Protein AF-A0A0B2K1F4-F1 (afdb_monomer)

Organism: NCBI:txid82374

Structure (mmCIF, N/CA/C/O backbone):
data_AF-A0A0B2K1F4-F1
#
_entry.id   AF-A0A0B2K1F4-F1
#
loop_
_atom_site.group_PDB
_atom_site.id
_atom_site.type_symbol
_atom_site.label_atom_id
_atom_site.label_alt_id
_atom_site.label_comp_id
_atom_site.label_asym_id
_atom_site.label_entity_id
_atom_site.label_seq_id
_atom_site.pdbx_PDB_ins_code
_atom_site.Cartn_x
_atom_site.Cartn_y
_atom_site.Cartn_z
_atom_site.occupancy
_atom_site.B_iso_or_equiv
_atom_site.auth_seq_id
_atom_site.auth_comp_id
_atom_site.auth_asym_id
_atom_site.auth_atom_id
_atom_site.pdbx_PDB_model_num
ATOM 1 N N . SER A 1 1 ? 41.021 4.152 -46.246 1.00 70.94 1 SER A N 1
ATOM 2 C CA . SER A 1 1 ? 40.038 3.470 -47.115 1.00 70.94 1 SER A CA 1
ATOM 3 C C . SER A 1 1 ? 38.648 3.925 -46.704 1.00 70.94 1 SER A C 1
ATOM 5 O O . SER A 1 1 ? 38.357 3.874 -45.516 1.00 70.94 1 SER A O 1
ATOM 7 N N . LEU A 1 2 ? 37.819 4.389 -47.648 1.00 79.88 2 LEU A N 1
ATOM 8 C CA . LEU A 1 2 ? 36.423 4.802 -47.411 1.00 79.88 2 LEU A CA 1
ATOM 9 C C . LEU A 1 2 ? 35.643 3.743 -46.607 1.00 79.88 2 LEU A C 1
ATOM 11 O O . LEU A 1 2 ? 34.895 4.077 -45.696 1.00 79.88 2 LEU A O 1
ATOM 15 N N . VAL A 1 3 ? 35.914 2.466 -46.891 1.00 84.75 3 VAL A N 1
ATOM 16 C CA . VAL A 1 3 ? 35.312 1.301 -46.229 1.00 84.75 3 VAL A CA 1
ATOM 17 C C . VAL A 1 3 ? 35.615 1.274 -44.728 1.00 84.75 3 VAL A C 1
ATOM 19 O O . VAL A 1 3 ? 34.726 0.998 -43.933 1.00 84.75 3 VAL A O 1
ATOM 22 N N . VAL A 1 4 ? 36.838 1.628 -44.319 1.00 86.50 4 VAL A N 1
ATOM 23 C CA . VAL A 1 4 ? 37.227 1.666 -42.897 1.00 86.50 4 VAL A CA 1
ATOM 24 C C . VAL A 1 4 ? 36.458 2.758 -42.151 1.00 86.50 4 VAL A C 1
ATOM 26 O O . VAL A 1 4 ? 35.958 2.512 -41.059 1.00 86.50 4 VAL A O 1
ATOM 29 N N . ASN A 1 5 ? 36.288 3.934 -42.759 1.00 87.69 5 ASN A N 1
ATOM 30 C CA . ASN A 1 5 ? 35.517 5.018 -42.145 1.00 87.69 5 ASN A CA 1
ATOM 31 C C . ASN A 1 5 ? 34.029 4.663 -42.031 1.00 87.69 5 ASN A C 1
ATOM 33 O O . ASN A 1 5 ? 33.431 4.911 -40.990 1.00 87.69 5 ASN A O 1
ATOM 37 N N . VAL A 1 6 ? 33.440 4.031 -43.054 1.00 89.06 6 VAL A N 1
ATOM 38 C CA . VAL A 1 6 ? 32.042 3.563 -43.002 1.00 89.06 6 VAL A CA 1
ATOM 39 C C . VAL A 1 6 ? 31.839 2.547 -41.874 1.00 89.06 6 VAL A C 1
ATOM 41 O O . VAL A 1 6 ? 30.871 2.656 -41.126 1.00 89.06 6 VAL A O 1
ATOM 44 N N . ILE A 1 7 ? 32.773 1.606 -41.698 1.00 90.88 7 ILE A N 1
ATOM 45 C CA . ILE A 1 7 ? 32.723 0.626 -40.602 1.00 90.88 7 ILE A CA 1
ATOM 46 C C . ILE A 1 7 ? 32.791 1.325 -39.237 1.00 90.88 7 ILE A C 1
ATOM 48 O O . ILE A 1 7 ? 32.005 1.002 -38.350 1.00 90.88 7 ILE A O 1
ATOM 52 N N . ILE A 1 8 ? 33.671 2.319 -39.071 1.00 89.12 8 ILE A N 1
ATOM 53 C CA . ILE A 1 8 ? 33.783 3.090 -37.822 1.00 89.12 8 ILE A CA 1
ATOM 54 C C . ILE A 1 8 ? 32.472 3.827 -37.505 1.00 89.12 8 ILE A C 1
ATOM 56 O O . ILE A 1 8 ? 31.997 3.760 -36.372 1.00 89.12 8 ILE A O 1
ATOM 60 N N . TYR A 1 9 ? 31.846 4.477 -38.492 1.00 91.00 9 TYR A N 1
ATOM 61 C CA . TYR A 1 9 ? 30.563 5.157 -38.282 1.00 91.00 9 TYR A CA 1
ATOM 62 C C . TYR A 1 9 ? 29.436 4.191 -37.913 1.00 91.00 9 TYR A C 1
ATOM 64 O O . TYR A 1 9 ? 28.648 4.504 -37.024 1.00 91.00 9 TYR A O 1
ATOM 72 N N . LEU A 1 10 ? 29.374 3.009 -38.535 1.00 88.38 10 LEU A N 1
ATOM 73 C CA . LEU A 1 10 ? 28.378 1.989 -38.191 1.00 88.38 10 LEU A CA 1
ATOM 74 C C . LEU A 1 10 ? 28.554 1.472 -36.760 1.00 88.38 10 LEU A C 1
ATOM 76 O O . LEU A 1 10 ? 27.563 1.300 -36.054 1.00 88.38 10 LEU A O 1
ATOM 80 N N . ILE A 1 11 ? 29.798 1.282 -36.311 1.00 88.31 11 ILE A N 1
ATOM 81 C CA . ILE A 1 11 ? 30.093 0.892 -34.927 1.00 88.31 11 ILE A CA 1
ATOM 82 C C . ILE A 1 11 ? 29.613 1.980 -33.960 1.00 88.31 11 ILE A C 1
ATOM 84 O O . ILE A 1 11 ? 28.906 1.672 -33.005 1.00 88.31 11 ILE A O 1
ATOM 88 N N . ILE A 1 12 ? 29.925 3.252 -34.224 1.00 88.06 12 ILE A N 1
ATOM 89 C CA . ILE A 1 12 ? 29.478 4.375 -33.384 1.00 88.06 12 ILE A CA 1
ATOM 90 C C . ILE A 1 12 ? 27.945 4.441 -33.322 1.00 88.06 12 ILE A C 1
ATOM 92 O O . ILE A 1 12 ? 27.380 4.587 -32.240 1.00 88.06 12 ILE A O 1
ATOM 96 N N . LEU A 1 13 ? 27.263 4.289 -34.458 1.00 89.19 13 LEU A N 1
ATOM 97 C CA . LEU A 1 13 ? 25.801 4.345 -34.533 1.00 89.19 13 LEU A CA 1
ATOM 98 C C . LEU A 1 13 ? 25.157 3.180 -33.766 1.00 89.19 13 LEU A C 1
ATOM 100 O O . LEU A 1 13 ? 24.200 3.391 -33.022 1.00 89.19 13 LEU A O 1
ATOM 104 N N . LEU A 1 14 ? 25.735 1.978 -33.861 1.00 88.44 14 LEU A N 1
ATOM 105 C CA . LEU A 1 14 ? 25.318 0.818 -33.073 1.00 88.44 14 LEU A CA 1
ATOM 106 C C . LEU A 1 14 ? 25.505 1.066 -31.568 1.00 88.44 14 LEU A C 1
ATOM 108 O O . LEU A 1 14 ? 24.596 0.795 -30.790 1.00 88.44 14 LEU A O 1
ATOM 112 N N . PHE A 1 15 ? 26.643 1.630 -31.153 1.00 84.81 15 PHE A N 1
ATOM 113 C CA . PHE A 1 15 ? 26.889 1.976 -29.750 1.00 84.81 15 PHE A CA 1
ATOM 114 C C . PHE A 1 15 ? 25.889 3.014 -29.223 1.00 84.81 15 PHE A C 1
ATOM 116 O O . PHE A 1 15 ? 25.391 2.868 -28.106 1.00 84.81 15 PHE A O 1
ATOM 123 N N . ILE A 1 16 ? 25.541 4.029 -30.020 1.00 84.19 16 ILE A N 1
ATOM 124 C CA . ILE A 1 16 ? 24.538 5.039 -29.644 1.00 84.19 16 ILE A CA 1
ATOM 125 C C . ILE A 1 16 ? 23.143 4.406 -29.543 1.00 84.19 16 ILE A C 1
ATOM 127 O O . ILE A 1 16 ? 22.430 4.653 -28.574 1.00 84.19 16 ILE A O 1
ATOM 131 N N . ALA A 1 17 ? 22.762 3.546 -30.490 1.00 80.81 17 ALA A N 1
ATOM 132 C CA . ALA A 1 17 ? 21.464 2.873 -30.472 1.00 80.81 17 ALA A CA 1
ATOM 133 C C . ALA A 1 17 ? 21.314 1.912 -29.276 1.00 80.81 17 ALA A C 1
ATOM 135 O O . ALA A 1 17 ? 20.286 1.920 -28.593 1.00 80.81 17 ALA A O 1
ATOM 136 N N . LEU A 1 18 ? 22.350 1.116 -28.989 1.00 80.69 18 LEU A N 1
ATOM 137 C CA . LEU A 1 18 ? 22.360 0.179 -27.862 1.00 80.69 18 LEU A CA 1
ATOM 138 C C . LEU A 1 18 ? 22.342 0.909 -26.515 1.00 80.69 18 LEU A C 1
ATOM 140 O O . LEU A 1 18 ? 21.561 0.553 -25.633 1.00 80.69 18 LEU A O 1
ATOM 144 N N . SER A 1 19 ? 23.162 1.953 -26.363 1.00 75.31 19 SER A N 1
ATOM 145 C CA . SER A 1 19 ? 23.185 2.750 -25.132 1.00 75.31 19 SER A CA 1
ATOM 146 C C . SER A 1 19 ? 21.870 3.503 -24.923 1.00 75.31 19 SER A C 1
ATOM 148 O O . SER A 1 19 ? 21.294 3.412 -23.842 1.00 75.31 19 SER A O 1
ATOM 150 N N . GLY A 1 20 ? 21.333 4.157 -25.957 1.00 75.81 20 GLY A N 1
ATOM 151 C CA . GLY A 1 20 ? 20.047 4.854 -25.886 1.00 75.81 20 GLY A CA 1
ATOM 152 C C . GLY A 1 20 ? 18.890 3.941 -25.473 1.00 75.81 20 GLY A C 1
ATOM 153 O O . GLY A 1 20 ? 18.082 4.324 -24.630 1.00 75.81 20 GLY A O 1
ATOM 154 N N . SER A 1 21 ? 18.853 2.711 -25.992 1.00 74.62 21 SER A N 1
ATOM 155 C CA . SER A 1 21 ? 17.819 1.728 -25.638 1.00 74.62 21 SER A CA 1
ATOM 156 C C . SER A 1 21 ? 17.916 1.287 -24.173 1.00 74.62 21 SER A C 1
ATOM 158 O O . SER A 1 21 ? 16.904 1.236 -23.478 1.00 74.62 21 SER A O 1
ATOM 160 N N . TYR A 1 22 ? 19.133 1.026 -23.683 1.00 77.56 22 TYR A N 1
ATOM 161 C CA . TYR A 1 22 ? 19.370 0.619 -22.294 1.00 77.56 22 TYR A CA 1
ATOM 162 C C . TYR A 1 22 ? 19.051 1.733 -21.284 1.00 77.56 22 TYR A C 1
ATOM 164 O O . TYR A 1 22 ? 18.418 1.493 -20.257 1.00 77.56 22 TYR A O 1
ATOM 172 N N . PHE A 1 23 ? 19.463 2.973 -21.570 1.00 76.12 23 PHE A N 1
ATOM 173 C CA . PHE A 1 23 ? 19.118 4.112 -20.716 1.00 76.12 23 PHE A CA 1
ATOM 174 C C . PHE A 1 23 ? 17.615 4.405 -20.747 1.00 76.12 23 PHE A C 1
ATOM 176 O O . PHE A 1 23 ? 17.032 4.697 -19.705 1.00 76.12 23 PHE A O 1
ATOM 183 N N . GLY A 1 24 ? 16.977 4.272 -21.914 1.00 76.88 24 GLY A N 1
ATOM 184 C CA . GLY A 1 24 ? 15.532 4.429 -22.062 1.00 76.88 24 GLY A CA 1
ATOM 185 C C . GLY A 1 24 ? 14.740 3.434 -21.213 1.00 76.88 24 GLY A C 1
ATOM 186 O O . GLY A 1 24 ? 13.851 3.848 -20.473 1.00 76.88 24 GLY A O 1
ATOM 187 N N . SER A 1 25 ? 15.0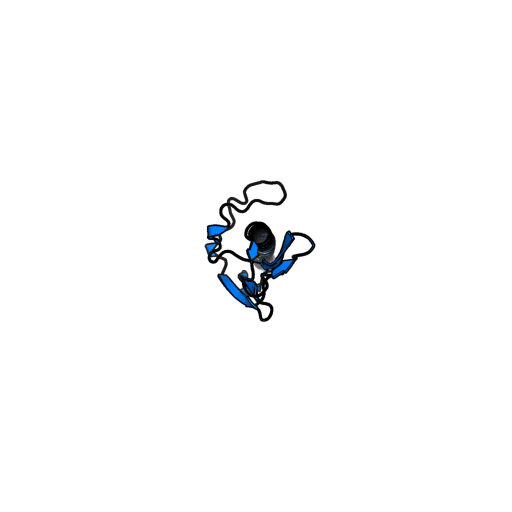93 2.143 -21.247 1.00 81.00 25 SER A N 1
ATOM 188 C CA . SER A 1 25 ? 14.385 1.126 -20.457 1.00 81.00 25 SER A CA 1
ATOM 189 C C . SER A 1 25 ? 14.525 1.365 -18.952 1.00 81.00 25 SER A C 1
ATOM 191 O O . SER A 1 25 ? 13.542 1.281 -18.222 1.00 81.00 25 SER A O 1
ATOM 193 N N . LYS A 1 26 ? 15.717 1.759 -18.483 1.00 83.25 26 LYS A N 1
ATOM 194 C CA . LYS A 1 26 ? 15.947 2.090 -17.068 1.00 83.25 26 LYS A CA 1
ATOM 195 C C . LYS A 1 26 ? 15.156 3.308 -16.599 1.00 83.25 26 LYS A C 1
ATOM 197 O O . LYS A 1 26 ? 14.691 3.327 -15.462 1.00 83.25 26 LYS A O 1
ATOM 202 N N . LEU A 1 27 ? 14.989 4.318 -17.453 1.00 84.44 27 LEU A N 1
ATOM 203 C CA . LEU A 1 27 ? 14.156 5.479 -17.134 1.00 84.44 27 LEU A CA 1
ATOM 204 C C . LEU A 1 27 ? 12.683 5.089 -16.969 1.00 84.44 27 LEU A C 1
ATOM 206 O O . LEU A 1 27 ? 12.044 5.562 -16.032 1.00 84.44 27 LEU A O 1
ATOM 210 N N . ILE A 1 28 ? 12.172 4.208 -17.833 1.00 86.31 28 ILE A N 1
ATOM 211 C CA . ILE A 1 28 ? 10.794 3.706 -17.749 1.00 86.31 28 ILE A CA 1
ATOM 212 C C . ILE A 1 28 ? 10.601 2.877 -16.472 1.00 86.31 28 ILE A C 1
ATOM 214 O O . ILE A 1 28 ? 9.686 3.161 -15.705 1.00 86.31 28 ILE A O 1
ATOM 218 N N . GLU A 1 29 ? 11.503 1.932 -16.182 1.00 88.38 29 GLU A N 1
ATOM 219 C CA . GLU A 1 29 ? 11.453 1.119 -14.953 1.00 88.38 29 GLU A CA 1
ATOM 220 C C . GLU A 1 29 ? 11.446 1.988 -13.683 1.00 88.38 29 GLU A C 1
ATOM 222 O O . GLU A 1 29 ? 10.688 1.734 -12.741 1.00 88.38 29 GLU A O 1
ATOM 227 N N . ASN A 1 30 ? 12.282 3.031 -13.647 1.00 87.62 30 ASN A N 1
ATOM 228 C CA . ASN A 1 30 ? 12.341 3.956 -12.516 1.00 87.62 30 ASN A CA 1
ATOM 229 C C . ASN A 1 30 ? 11.051 4.773 -12.389 1.00 87.62 30 ASN A C 1
ATOM 231 O O . ASN A 1 30 ? 10.527 4.913 -11.286 1.00 87.62 30 ASN A O 1
ATOM 235 N N . TYR A 1 31 ? 10.517 5.273 -13.506 1.00 87.75 31 TYR A N 1
ATOM 236 C CA . TYR A 1 31 ? 9.264 6.023 -13.517 1.00 87.75 31 TYR A CA 1
ATOM 237 C C . TYR A 1 31 ? 8.092 5.182 -12.994 1.00 87.75 31 TYR A C 1
ATOM 239 O O . TYR A 1 31 ? 7.350 5.642 -12.125 1.00 87.75 31 TYR A O 1
ATOM 247 N N . GLU A 1 32 ? 7.962 3.940 -13.468 1.00 88.00 32 GLU A N 1
ATOM 248 C CA . GLU A 1 32 ? 6.938 3.001 -13.000 1.00 88.00 32 GLU A CA 1
ATOM 249 C C . GLU A 1 32 ? 7.116 2.666 -11.514 1.00 88.00 32 GLU A C 1
ATOM 251 O O . GLU A 1 32 ? 6.146 2.646 -10.759 1.00 88.00 32 GLU A O 1
ATOM 256 N N . THR A 1 33 ? 8.357 2.467 -11.061 1.00 90.00 33 THR A N 1
ATOM 257 C CA . THR A 1 33 ? 8.663 2.234 -9.641 1.00 90.00 33 THR A CA 1
ATOM 258 C C . THR A 1 33 ? 8.240 3.415 -8.768 1.00 90.00 33 THR A C 1
ATOM 260 O O . THR A 1 33 ? 7.636 3.230 -7.710 1.00 90.00 33 THR A O 1
ATOM 263 N N . ASP A 1 34 ? 8.536 4.640 -9.197 1.00 89.44 34 ASP A N 1
ATOM 264 C CA . ASP A 1 34 ? 8.157 5.842 -8.459 1.00 89.44 34 ASP A CA 1
ATOM 265 C C . ASP A 1 34 ? 6.644 6.071 -8.477 1.00 89.44 34 ASP A C 1
ATOM 267 O O . ASP A 1 34 ? 6.084 6.558 -7.495 1.00 89.44 34 ASP A O 1
ATOM 271 N N . GLN A 1 35 ? 5.966 5.690 -9.560 1.00 88.94 35 GLN A N 1
ATOM 272 C CA . GLN A 1 35 ? 4.510 5.711 -9.628 1.00 88.94 35 GLN A CA 1
ATOM 273 C C . GLN A 1 35 ? 3.884 4.766 -8.596 1.00 88.94 35 GLN A C 1
ATOM 275 O O . GLN A 1 35 ? 3.044 5.216 -7.821 1.00 88.94 35 GLN A O 1
ATOM 280 N N . ILE A 1 36 ? 4.346 3.515 -8.508 1.00 90.56 36 ILE A N 1
ATOM 281 C CA . ILE A 1 36 ? 3.852 2.534 -7.521 1.00 90.56 36 ILE A CA 1
ATOM 282 C C . ILE A 1 36 ? 4.017 3.065 -6.099 1.00 90.56 36 ILE A C 1
ATOM 284 O O . ILE A 1 36 ? 3.099 2.974 -5.291 1.00 90.56 36 ILE A O 1
ATOM 288 N N . LYS A 1 37 ? 5.173 3.659 -5.783 1.00 90.81 37 LYS A N 1
ATOM 289 C CA . LYS A 1 37 ? 5.420 4.241 -4.457 1.00 90.81 37 LYS A CA 1
ATOM 290 C C . LYS A 1 37 ? 4.448 5.377 -4.142 1.00 90.81 37 LYS A C 1
ATOM 292 O O . LYS A 1 37 ? 3.953 5.452 -3.022 1.00 90.81 37 LYS A O 1
ATOM 297 N N . ARG A 1 38 ? 4.168 6.258 -5.110 1.00 88.25 38 ARG A N 1
ATOM 298 C CA . ARG A 1 38 ? 3.185 7.341 -4.934 1.00 88.25 38 ARG A CA 1
ATOM 299 C C . ARG A 1 38 ? 1.781 6.786 -4.709 1.00 88.25 38 ARG A C 1
ATOM 301 O O . ARG A 1 38 ? 1.111 7.218 -3.778 1.00 88.25 38 ARG A O 1
ATOM 308 N N . GLU A 1 39 ? 1.363 5.812 -5.511 1.00 88.44 39 GLU A N 1
ATOM 309 C CA . GLU A 1 39 ? 0.068 5.142 -5.353 1.00 88.44 39 GLU A CA 1
ATOM 310 C C . GLU A 1 39 ? -0.055 4.475 -3.978 1.00 88.44 39 GLU A C 1
ATOM 312 O O . GLU A 1 39 ? -1.067 4.655 -3.305 1.00 88.44 39 GLU A O 1
ATOM 317 N N . ALA A 1 40 ? 1.002 3.809 -3.503 1.00 91.19 40 ALA A N 1
ATOM 318 C CA . ALA A 1 40 ? 1.041 3.201 -2.174 1.00 91.19 40 ALA A CA 1
ATOM 319 C C . ALA A 1 40 ? 0.753 4.216 -1.065 1.00 91.19 40 ALA A C 1
ATOM 321 O O . ALA A 1 40 ? -0.051 3.955 -0.179 1.00 91.19 40 ALA A O 1
ATOM 322 N N . VAL A 1 41 ? 1.383 5.393 -1.130 1.00 89.88 41 VAL A N 1
ATOM 323 C CA . VAL A 1 41 ? 1.195 6.466 -0.143 1.00 89.88 41 VAL A CA 1
ATOM 324 C C . VAL A 1 41 ? -0.246 6.981 -0.156 1.00 89.88 41 VAL A C 1
ATOM 326 O O . VAL A 1 41 ? -0.814 7.260 0.905 1.00 89.88 41 VAL A O 1
ATOM 329 N N . LEU A 1 42 ? -0.856 7.086 -1.339 1.00 88.00 42 LEU A N 1
ATOM 330 C CA . LEU A 1 42 ? -2.252 7.496 -1.481 1.00 88.00 42 LEU A CA 1
ATOM 331 C C . LEU A 1 42 ? -3.207 6.447 -0.898 1.00 88.00 42 LEU A C 1
ATOM 333 O O . LEU A 1 42 ? -4.100 6.807 -0.128 1.00 88.00 42 LEU A O 1
ATOM 337 N N . ILE A 1 43 ? -2.991 5.161 -1.195 1.00 90.38 43 ILE A N 1
ATOM 338 C CA . ILE A 1 43 ? -3.794 4.059 -0.646 1.00 90.38 43 ILE A CA 1
ATOM 339 C C . ILE A 1 43 ? -3.614 3.976 0.875 1.00 90.38 43 ILE A C 1
ATOM 341 O O . ILE A 1 43 ? -4.606 3.950 1.598 1.00 90.38 43 ILE A O 1
ATOM 345 N N . ASP A 1 44 ? -2.381 4.037 1.384 1.00 91.06 44 ASP A N 1
ATOM 346 C CA . ASP A 1 44 ? -2.079 4.053 2.822 1.00 91.06 44 ASP A CA 1
ATOM 347 C C . ASP A 1 44 ? -2.800 5.207 3.533 1.00 91.06 44 ASP A C 1
ATOM 349 O O . ASP A 1 44 ? -3.288 5.073 4.660 1.00 91.06 44 ASP A O 1
ATOM 353 N N . THR A 1 45 ? -2.869 6.371 2.887 1.00 88.38 45 THR A N 1
ATOM 354 C CA . THR A 1 45 ? -3.560 7.547 3.424 1.00 88.38 45 THR A CA 1
ATOM 355 C C . THR A 1 45 ? -5.074 7.357 3.407 1.00 88.38 45 THR A C 1
ATOM 357 O O . THR A 1 45 ? -5.736 7.696 4.389 1.00 88.38 45 THR A O 1
ATOM 360 N N . ALA A 1 46 ? -5.629 6.770 2.346 1.00 87.62 46 ALA A N 1
ATOM 361 C CA . ALA A 1 46 ? -7.044 6.421 2.271 1.00 87.62 46 ALA A CA 1
ATOM 362 C C . ALA A 1 46 ? -7.435 5.380 3.334 1.00 87.62 46 ALA A C 1
ATOM 364 O O . ALA A 1 46 ? -8.415 5.588 4.045 1.00 87.62 46 ALA A O 1
ATOM 365 N N . LEU A 1 47 ? -6.631 4.328 3.517 1.00 90.44 47 LEU A N 1
ATOM 366 C CA . LEU A 1 47 ? -6.805 3.314 4.561 1.00 90.44 47 LEU A CA 1
ATOM 367 C C . LEU A 1 47 ? -6.752 3.931 5.960 1.00 90.44 47 LEU A C 1
ATOM 369 O O . LEU A 1 47 ? -7.601 3.644 6.798 1.00 90.44 47 LEU A O 1
ATOM 373 N N . THR A 1 48 ? -5.800 4.834 6.201 1.00 89.00 48 THR A N 1
ATOM 374 C CA . THR A 1 48 ? -5.704 5.557 7.479 1.00 89.00 48 THR A CA 1
ATOM 375 C C . THR A 1 48 ? -6.944 6.421 7.723 1.00 89.00 48 THR A C 1
ATOM 377 O O . THR A 1 48 ? -7.501 6.427 8.816 1.00 89.00 48 THR A O 1
ATOM 380 N N . ARG A 1 49 ? -7.429 7.140 6.703 1.00 86.00 49 ARG A N 1
ATOM 381 C CA . ARG A 1 49 ? -8.665 7.929 6.821 1.00 86.00 49 ARG A CA 1
ATOM 382 C C . ARG A 1 49 ? -9.878 7.036 7.068 1.00 86.00 49 ARG A C 1
ATOM 384 O O . ARG A 1 49 ? -10.728 7.382 7.887 1.00 86.00 49 ARG A O 1
ATOM 391 N N . TYR A 1 50 ? -9.948 5.887 6.400 1.00 87.56 50 TYR A N 1
ATOM 392 C CA . TYR A 1 50 ? -10.999 4.904 6.626 1.00 87.56 50 TYR A CA 1
ATOM 393 C C . TYR A 1 50 ? -11.010 4.454 8.088 1.00 87.56 50 TYR A C 1
ATOM 395 O O . TYR A 1 50 ? -12.060 4.551 8.720 1.00 87.56 50 TYR A O 1
ATOM 403 N N . SER A 1 51 ? -9.858 4.068 8.647 1.00 87.38 51 SER A N 1
ATOM 404 C CA . SER A 1 51 ? -9.778 3.577 10.028 1.00 87.38 51 SER A CA 1
ATOM 405 C C . SER A 1 51 ? -10.108 4.636 11.073 1.00 87.38 51 SER A C 1
ATOM 407 O O . SER A 1 51 ? -10.706 4.326 12.100 1.00 87.38 51 SER A O 1
ATOM 409 N N . THR A 1 52 ? -9.808 5.908 10.796 1.00 83.69 52 THR A N 1
ATOM 410 C CA . THR A 1 52 ? -10.218 7.008 11.683 1.00 83.69 52 THR A CA 1
ATOM 411 C C . THR A 1 52 ? -11.724 7.276 11.674 1.00 83.69 52 THR A C 1
ATOM 413 O O . THR A 1 52 ? -12.254 7.755 12.675 1.00 83.69 52 THR A O 1
ATOM 416 N N . ASN A 1 53 ? -12.414 6.970 10.569 1.00 81.50 53 ASN A N 1
ATOM 417 C CA . ASN A 1 53 ? -13.852 7.214 10.411 1.00 81.50 53 ASN A CA 1
ATOM 418 C C . ASN A 1 53 ? -14.711 5.986 10.755 1.00 81.50 53 ASN A C 1
ATOM 420 O O . ASN A 1 53 ? -15.871 6.143 11.127 1.00 81.50 53 ASN A O 1
ATOM 424 N N . HIS A 1 54 ? -14.142 4.784 10.666 1.00 80.06 54 HIS A N 1
ATOM 425 C CA . HIS A 1 54 ? -14.784 3.515 11.003 1.00 80.06 54 HIS A CA 1
ATOM 426 C C . HIS A 1 54 ? -14.093 2.926 12.233 1.00 80.06 54 HIS A C 1
ATOM 428 O O . HIS A 1 54 ? -13.331 1.968 12.152 1.00 80.06 54 HIS A O 1
ATOM 434 N N . LEU A 1 55 ? -14.322 3.552 13.387 1.00 72.56 55 LEU A N 1
ATOM 435 C CA . LEU A 1 55 ? -13.777 3.071 14.653 1.00 72.56 55 LEU A CA 1
ATOM 436 C C . LEU A 1 55 ? -14.620 1.904 15.165 1.00 72.56 55 LEU A C 1
ATOM 438 O O . LEU A 1 55 ? -15.836 2.030 15.310 1.00 72.56 55 LEU A O 1
ATOM 442 N N . GLY A 1 56 ? -13.959 0.794 15.479 1.00 74.44 56 GLY A N 1
ATOM 443 C CA . GLY A 1 56 ? -14.569 -0.282 16.245 1.00 74.44 56 GLY A CA 1
ATOM 444 C C . GLY A 1 56 ? -14.495 0.007 17.741 1.00 74.44 56 GLY A C 1
ATOM 445 O O . GLY A 1 56 ? -13.660 0.792 18.208 1.00 74.44 56 GLY A O 1
ATOM 446 N N . VAL A 1 57 ? -15.350 -0.664 18.503 1.00 76.38 57 VAL A N 1
ATOM 447 C CA . VAL A 1 57 ? -15.298 -0.685 19.965 1.00 76.38 57 VAL A CA 1
ATOM 448 C C . VAL A 1 57 ? -14.878 -2.084 20.388 1.00 76.38 57 VAL A C 1
ATOM 450 O O . VAL A 1 57 ? -15.468 -3.058 19.928 1.00 76.38 57 VAL A O 1
ATOM 453 N N . ASN A 1 58 ? -13.866 -2.190 21.249 1.00 75.25 58 ASN A N 1
ATOM 454 C CA . ASN A 1 58 ? -13.569 -3.460 21.895 1.00 75.25 58 ASN A CA 1
ATOM 455 C C . ASN A 1 58 ? -14.597 -3.699 23.012 1.00 75.25 58 ASN A C 1
ATOM 457 O O . ASN A 1 58 ? -14.541 -3.054 24.062 1.00 75.25 58 ASN A O 1
ATOM 461 N N . GLU A 1 59 ? -15.537 -4.609 22.763 1.00 73.38 59 GLU A N 1
ATOM 462 C CA . GLU A 1 59 ? -16.630 -4.944 23.682 1.00 73.38 59 GLU A CA 1
ATOM 463 C C . GLU A 1 59 ? -16.127 -5.472 25.034 1.00 73.38 59 GLU A C 1
ATOM 465 O O . GLU A 1 59 ? -16.736 -5.181 26.060 1.00 73.38 59 GLU A O 1
ATOM 470 N N . ASP A 1 60 ? -14.965 -6.134 25.066 1.00 74.31 60 ASP A N 1
ATOM 471 C CA . ASP A 1 60 ? -14.364 -6.667 26.297 1.00 74.31 60 ASP A CA 1
ATOM 472 C C . ASP A 1 60 ? -13.818 -5.565 27.225 1.00 74.31 60 ASP A C 1
ATOM 474 O O . ASP A 1 60 ? -13.473 -5.821 28.377 1.00 74.31 60 ASP A O 1
ATOM 478 N N . THR A 1 61 ? -13.715 -4.330 26.726 1.00 74.06 61 THR A N 1
ATOM 479 C CA . THR A 1 61 ? -13.204 -3.163 27.471 1.00 74.06 61 THR A CA 1
ATOM 480 C C . THR A 1 61 ? -14.298 -2.181 27.869 1.00 74.06 61 THR A C 1
ATOM 482 O O . THR A 1 61 ? -13.999 -1.067 28.301 1.00 74.06 61 THR A O 1
ATOM 485 N N . LEU A 1 62 ? -15.558 -2.564 27.665 1.00 80.00 62 LEU A N 1
ATOM 486 C CA . LEU A 1 62 ? -16.704 -1.712 27.916 1.00 80.00 62 LEU A CA 1
ATOM 487 C C . LEU A 1 62 ? -16.980 -1.644 29.420 1.00 80.00 62 LEU A C 1
ATOM 489 O O . LEU A 1 62 ? -17.363 -2.635 30.037 1.00 80.00 62 LEU A O 1
ATOM 493 N N . ASP A 1 63 ? -16.798 -0.461 29.993 1.00 83.44 63 ASP A N 1
ATOM 494 C CA . ASP A 1 63 ? -17.050 -0.190 31.405 1.00 83.44 63 ASP A CA 1
ATOM 495 C C . ASP A 1 63 ? -17.855 1.105 31.566 1.00 83.44 63 ASP A C 1
ATOM 497 O O . ASP A 1 63 ? -17.863 1.974 30.687 1.00 83.44 63 ASP A O 1
ATOM 501 N N . ILE A 1 64 ? -18.570 1.236 32.678 1.00 81.81 64 ILE A N 1
ATOM 502 C CA . ILE A 1 64 ? -19.340 2.434 33.008 1.00 81.81 64 ILE A CA 1
ATOM 503 C C . ILE A 1 64 ? -18.662 3.108 34.195 1.00 81.81 64 ILE A C 1
ATOM 505 O O . ILE A 1 64 ? -18.685 2.602 35.312 1.00 81.81 64 ILE A O 1
ATOM 509 N N . ASP A 1 65 ? -18.105 4.295 33.961 1.00 83.88 65 ASP A N 1
ATOM 510 C CA . ASP A 1 65 ? -17.665 5.180 35.035 1.00 83.88 65 ASP A CA 1
ATOM 511 C C . ASP A 1 65 ? -18.914 5.720 35.748 1.00 83.88 65 ASP A C 1
ATOM 513 O O . ASP A 1 65 ? -19.590 6.625 35.246 1.00 83.88 65 ASP A O 1
ATOM 517 N N . GLU A 1 66 ? -19.254 5.120 36.891 1.00 80.06 66 GLU A N 1
ATOM 518 C CA . GLU A 1 66 ? -20.420 5.497 37.695 1.00 80.06 66 GLU A CA 1
ATOM 519 C C . GLU A 1 66 ? -20.309 6.913 38.286 1.00 80.06 66 GLU A C 1
ATOM 521 O O . GLU A 1 66 ? -21.338 7.546 38.520 1.00 80.06 66 GLU A O 1
ATOM 526 N N . GLU A 1 67 ? -19.096 7.449 38.477 1.00 81.06 67 GLU A N 1
ATOM 527 C CA . GLU A 1 67 ? -18.888 8.800 39.016 1.00 81.06 67 GLU A CA 1
ATOM 528 C C . GLU A 1 67 ? -19.090 9.881 37.950 1.00 81.06 67 GLU A C 1
ATOM 530 O O . GLU A 1 67 ? -19.629 10.954 38.231 1.00 81.06 67 GLU A O 1
ATOM 535 N N . GLN A 1 68 ? -18.666 9.615 36.713 1.00 82.75 68 GLN A N 1
ATOM 536 C CA . GLN A 1 68 ? -18.795 10.563 35.602 1.00 82.75 68 GLN A CA 1
ATOM 537 C C . GLN A 1 68 ? -19.989 10.281 34.686 1.00 82.75 68 GLN A C 1
ATOM 539 O O . GLN A 1 68 ? -20.227 11.059 33.759 1.00 82.75 68 GLN A O 1
ATOM 544 N N . HIS A 1 69 ? -20.719 9.185 34.921 1.00 79.44 69 HIS A N 1
ATOM 545 C CA . HIS A 1 69 ? -21.755 8.646 34.036 1.00 79.44 69 HIS A CA 1
ATOM 546 C C . HIS A 1 69 ? -21.284 8.528 32.576 1.00 79.44 69 HIS A C 1
ATOM 548 O O . HIS A 1 69 ? -22.003 8.892 31.641 1.00 79.44 69 HIS A O 1
ATOM 554 N N . LYS A 1 70 ? -20.050 8.052 32.366 1.00 84.12 70 LYS A N 1
ATOM 555 C CA . LYS A 1 70 ? -19.444 7.916 31.032 1.00 84.12 70 LYS A CA 1
ATOM 556 C C . LYS A 1 70 ? -19.153 6.464 30.701 1.00 84.12 70 LYS A C 1
ATOM 558 O O . LYS A 1 70 ? -18.680 5.709 31.539 1.00 84.12 70 LYS A O 1
ATOM 563 N N . LEU A 1 71 ? -19.373 6.113 29.438 1.00 82.44 71 LEU A N 1
ATOM 564 C CA . LEU A 1 71 ? -18.927 4.843 28.883 1.00 82.44 71 LEU A CA 1
ATOM 565 C C . LEU A 1 71 ? -17.416 4.911 28.624 1.00 82.44 71 LEU A C 1
ATOM 567 O O . LEU A 1 71 ? -16.963 5.727 27.814 1.00 82.44 71 LEU A O 1
ATOM 571 N N . LEU A 1 72 ? -16.653 4.061 29.299 1.00 82.31 72 LEU A N 1
ATOM 572 C CA . LEU A 1 72 ? -15.244 3.817 29.030 1.00 82.31 72 LEU A CA 1
ATOM 573 C C . LEU A 1 72 ? -15.138 2.640 28.063 1.00 82.31 72 LEU A C 1
ATOM 575 O O . LEU A 1 72 ? -15.780 1.612 28.243 1.00 82.31 72 LEU A O 1
ATOM 579 N N . TYR A 1 73 ? -14.357 2.810 27.004 1.00 79.25 73 TYR A N 1
ATOM 580 C CA . TYR A 1 73 ? -14.085 1.751 26.040 1.00 79.25 73 TYR A CA 1
ATOM 581 C C . TYR A 1 73 ? -12.770 2.019 25.320 1.00 79.25 73 TYR A C 1
ATOM 583 O O . TYR A 1 73 ? -12.319 3.166 25.201 1.00 79.25 73 TYR A O 1
ATOM 591 N N . HIS A 1 74 ? -12.145 0.964 24.810 1.00 79.81 74 HIS A N 1
ATOM 592 C CA . HIS A 1 74 ? -11.003 1.084 23.917 1.00 79.81 74 HIS A CA 1
ATOM 593 C C . HIS A 1 74 ? -11.455 1.070 22.461 1.00 79.81 74 HIS A C 1
ATOM 595 O O . HIS A 1 74 ? -12.234 0.224 22.018 1.00 79.81 74 HIS A O 1
ATOM 601 N N . LYS A 1 75 ? -10.963 2.062 21.719 1.00 81.00 75 LYS A N 1
ATOM 602 C CA . LYS A 1 75 ? -11.160 2.172 20.277 1.00 81.00 75 LYS A CA 1
ATOM 603 C C . LYS A 1 75 ? -10.186 1.240 19.577 1.00 81.00 75 LYS A C 1
ATOM 605 O O . LYS A 1 75 ? -8.999 1.268 19.890 1.00 81.00 75 LYS A O 1
ATOM 610 N N . ILE A 1 76 ? -10.686 0.486 18.609 1.00 84.56 76 ILE A N 1
ATOM 611 C CA . ILE A 1 76 ? -9.868 -0.354 17.733 1.00 84.56 76 ILE A CA 1
ATOM 612 C C . ILE A 1 76 ? -9.905 0.203 16.314 1.00 84.56 76 ILE A C 1
ATOM 614 O O . ILE A 1 76 ? -10.928 0.724 15.856 1.00 84.56 76 ILE A O 1
ATOM 618 N N . SER A 1 77 ? -8.768 0.112 15.627 1.00 83.62 77 SER A N 1
ATOM 619 C CA . SER A 1 77 ? -8.695 0.467 14.209 1.00 83.62 77 SER A CA 1
ATOM 620 C C . SER A 1 77 ? -9.364 -0.623 13.384 1.00 83.62 77 SER A C 1
ATOM 622 O O . SER A 1 77 ? -9.036 -1.796 13.555 1.00 83.62 77 SER A O 1
ATOM 624 N N . LEU A 1 78 ? -10.269 -0.233 12.486 1.00 87.62 78 LEU A N 1
ATOM 625 C CA . LEU A 1 78 ? -10.816 -1.117 11.463 1.00 87.62 78 LEU A CA 1
ATOM 626 C C . LEU A 1 78 ? -10.329 -0.665 10.094 1.00 87.62 78 LEU A C 1
ATOM 628 O O . LEU A 1 78 ? -10.239 0.526 9.802 1.00 87.62 78 LEU A O 1
ATOM 632 N N . PHE A 1 79 ? -10.036 -1.631 9.246 1.00 90.81 79 PHE A N 1
ATOM 633 C CA . PHE A 1 79 ? -9.709 -1.418 7.848 1.00 90.81 79 PHE A CA 1
ATOM 634 C C . PHE A 1 79 ? -10.770 -2.110 6.989 1.00 90.81 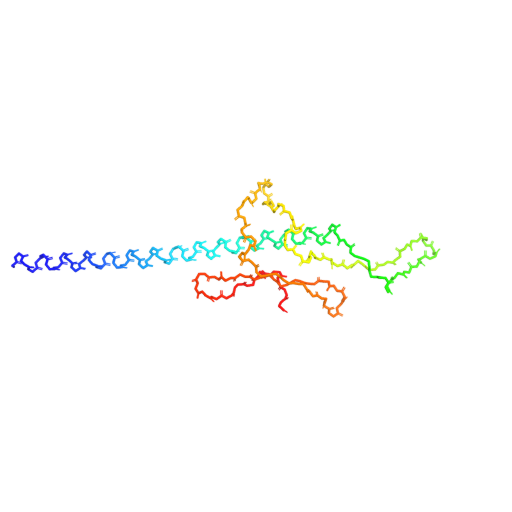79 PHE A C 1
ATOM 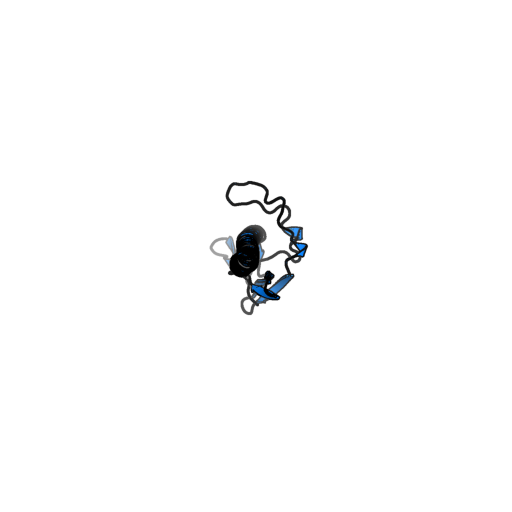636 O O . PHE A 1 79 ? -11.426 -3.036 7.477 1.00 90.81 79 PHE A O 1
ATOM 643 N N . PRO A 1 80 ? -10.981 -1.662 5.741 1.00 89.56 80 PRO A N 1
ATOM 644 C CA . PRO A 1 80 ? -11.919 -2.338 4.856 1.00 89.56 80 PRO A CA 1
ATOM 645 C C . PRO A 1 80 ? -11.478 -3.785 4.611 1.00 89.56 80 PRO A C 1
ATOM 647 O O . PRO A 1 80 ? -10.294 -4.108 4.705 1.00 89.56 80 PRO A O 1
ATOM 650 N N . LEU A 1 81 ? -12.414 -4.677 4.292 1.00 88.38 81 LEU A N 1
ATOM 651 C CA . LEU A 1 81 ? -12.054 -6.045 3.908 1.00 88.38 81 LEU A CA 1
ATOM 652 C C . LEU A 1 81 ? -11.560 -6.088 2.459 1.00 88.38 81 LEU A C 1
ATOM 654 O O . LEU A 1 81 ? -10.714 -6.916 2.124 1.00 88.38 81 LEU A O 1
ATOM 658 N N . ASP A 1 82 ? -12.048 -5.164 1.632 1.00 87.50 82 ASP A N 1
ATOM 659 C CA . ASP A 1 82 ? -11.684 -5.020 0.227 1.00 87.50 82 ASP A CA 1
ATOM 660 C C . ASP A 1 82 ? -11.313 -3.561 -0.106 1.00 87.50 82 ASP A C 1
ATOM 662 O O . ASP A 1 82 ? -11.992 -2.621 0.310 1.00 87.50 82 ASP A O 1
ATOM 666 N N . LEU A 1 83 ? -10.248 -3.341 -0.892 1.00 86.75 83 LEU A N 1
ATOM 667 C CA . LEU A 1 83 ? -9.825 -1.991 -1.302 1.00 86.75 83 LEU A CA 1
ATOM 668 C C . LEU A 1 83 ? -10.911 -1.225 -2.074 1.00 86.75 83 LEU A C 1
ATOM 670 O O . LEU A 1 83 ? -10.905 0.006 -2.064 1.00 86.75 83 LEU A O 1
ATOM 674 N N . SER A 1 84 ? -11.853 -1.918 -2.714 1.00 82.69 84 SER A N 1
ATOM 675 C CA . SER A 1 84 ? -13.003 -1.302 -3.385 1.00 82.69 84 SER A CA 1
ATOM 676 C C . SER A 1 84 ? -13.915 -0.520 -2.431 1.00 82.69 84 SER A C 1
ATOM 678 O O . SER A 1 84 ? -14.567 0.436 -2.859 1.00 82.69 84 SER A O 1
ATOM 680 N N . GLU A 1 85 ? -13.910 -0.836 -1.131 1.00 83.00 85 GLU A N 1
ATOM 681 C CA . GLU A 1 85 ? -14.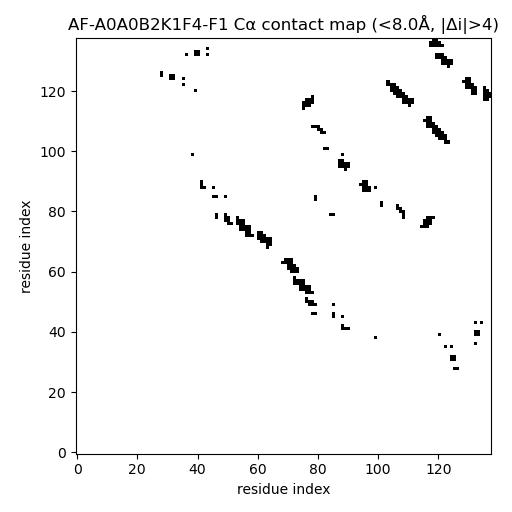659 -0.095 -0.109 1.00 83.00 85 GLU A CA 1
ATOM 682 C C . GLU A 1 85 ? -14.098 1.312 0.150 1.00 83.00 85 GLU A C 1
ATOM 684 O O . GLU A 1 85 ? -14.811 2.173 0.666 1.00 83.00 85 GLU A O 1
ATOM 689 N N . LEU A 1 86 ? -12.845 1.589 -0.238 1.00 80.19 86 LEU A N 1
ATOM 690 C CA . LEU A 1 86 ? -12.267 2.937 -0.159 1.00 80.19 86 LEU A CA 1
ATOM 691 C C . LEU A 1 86 ? -12.962 3.924 -1.111 1.00 80.19 86 LEU A C 1
ATOM 693 O O . LEU A 1 86 ? -12.818 5.140 -0.962 1.00 80.19 86 LEU A O 1
ATOM 697 N N . GLY A 1 87 ? -13.719 3.418 -2.090 1.00 72.75 87 GLY A N 1
ATOM 698 C CA . GLY A 1 87 ? -14.363 4.229 -3.110 1.00 72.75 87 GLY A CA 1
ATOM 699 C C . GLY A 1 87 ? -13.337 4.975 -3.965 1.00 72.75 87 GLY A C 1
ATOM 700 O O . GLY A 1 87 ? -12.319 4.424 -4.380 1.00 72.75 87 GLY A O 1
ATOM 701 N N . LYS A 1 88 ? -13.607 6.249 -4.268 1.00 68.56 88 LYS A N 1
ATOM 702 C CA . LYS A 1 88 ? -12.680 7.075 -5.053 1.00 68.56 88 LYS A CA 1
ATOM 703 C C . LYS A 1 88 ? -11.574 7.627 -4.157 1.00 68.56 88 LYS A C 1
ATOM 705 O O . L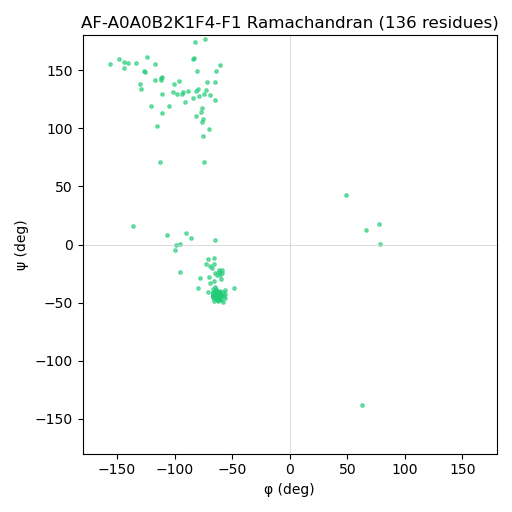YS A 1 88 ? -11.823 8.532 -3.360 1.00 68.56 88 LYS A O 1
AT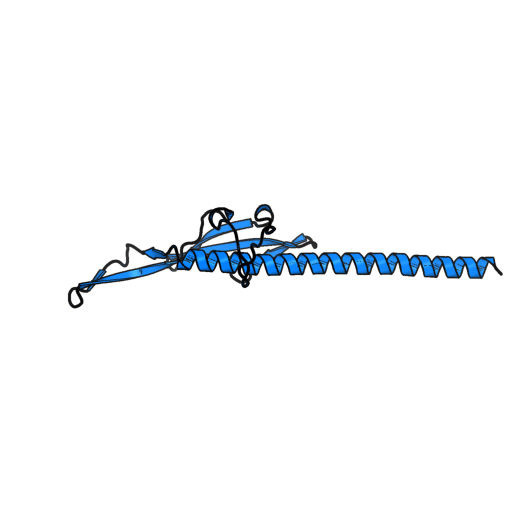OM 710 N N . ILE A 1 89 ? -10.348 7.145 -4.349 1.00 69.25 89 ILE A N 1
ATOM 711 C CA . ILE A 1 89 ? -9.163 7.710 -3.698 1.00 69.25 89 ILE A CA 1
ATOM 712 C C . ILE A 1 89 ? -8.886 9.096 -4.300 1.00 69.25 89 ILE A C 1
ATOM 714 O O . ILE A 1 89 ? -8.860 9.282 -5.522 1.00 69.25 89 ILE A O 1
ATOM 718 N N . ARG A 1 90 ? -8.723 10.095 -3.433 1.00 61.25 90 ARG A N 1
ATOM 719 C CA . ARG A 1 90 ? -8.381 11.476 -3.798 1.00 61.25 90 ARG A CA 1
ATOM 720 C C . ARG A 1 90 ? -6.966 11.780 -3.337 1.00 61.25 90 ARG A C 1
ATOM 722 O O . ARG A 1 90 ? -6.565 11.299 -2.276 1.00 61.25 90 ARG A O 1
ATOM 729 N N . ASP A 1 91 ? -6.242 12.570 -4.116 1.00 61.50 91 ASP A N 1
ATOM 730 C CA . ASP A 1 91 ? -4.935 13.071 -3.705 1.00 61.50 91 ASP A CA 1
ATOM 731 C C . ASP A 1 91 ? -5.049 14.170 -2.629 1.00 61.50 91 ASP A C 1
ATOM 733 O O . ASP A 1 91 ? -6.145 14.554 -2.198 1.00 61.50 91 ASP A O 1
ATOM 737 N N . GLU A 1 92 ? -3.897 14.644 -2.151 1.00 57.09 92 GLU A N 1
ATOM 738 C CA . GLU A 1 92 ? -3.799 15.687 -1.121 1.00 57.09 92 GLU A CA 1
ATOM 739 C C . GLU A 1 92 ? -4.385 17.039 -1.568 1.00 57.09 92 GLU A C 1
ATOM 741 O O . GLU A 1 92 ? -4.898 17.780 -0.728 1.00 57.09 92 GLU A O 1
ATOM 746 N N . ASP A 1 93 ? -4.414 17.308 -2.874 1.00 55.59 93 ASP A N 1
ATOM 747 C CA . ASP A 1 93 ? -4.974 18.510 -3.499 1.00 55.59 93 ASP A CA 1
ATOM 748 C C . ASP A 1 93 ? -6.465 18.352 -3.860 1.00 55.59 93 ASP A C 1
ATOM 750 O O . ASP A 1 93 ? -7.069 19.220 -4.497 1.00 55.59 93 ASP A O 1
ATOM 754 N N . ASN A 1 94 ? -7.104 17.267 -3.399 1.00 51.59 94 ASN A N 1
ATOM 755 C CA . ASN A 1 94 ? -8.510 16.945 -3.644 1.00 51.59 94 ASN A CA 1
ATOM 756 C C . ASN A 1 94 ? -8.828 16.645 -5.124 1.00 51.59 94 ASN A C 1
ATOM 758 O O . ASN A 1 94 ? -10.012 16.547 -5.482 1.00 51.59 94 ASN A O 1
ATOM 762 N N . TYR A 1 95 ? -7.808 16.461 -5.971 1.00 45.16 95 TYR A N 1
ATOM 763 C CA . TYR A 1 95 ? -7.997 15.898 -7.300 1.00 45.16 95 TYR A CA 1
ATOM 764 C C . TYR A 1 95 ? -8.315 14.414 -7.156 1.00 45.16 95 TYR A C 1
ATOM 766 O O . TYR A 1 95 ? -7.792 13.689 -6.304 1.00 45.16 95 TYR A O 1
ATOM 774 N N . PHE A 1 96 ? -9.249 13.945 -7.975 1.00 51.94 96 PHE A N 1
ATOM 775 C CA . PHE A 1 96 ? -9.531 12.525 -8.042 1.00 51.94 96 PHE A CA 1
ATOM 776 C C . PHE A 1 96 ? -8.287 11.826 -8.593 1.00 51.94 96 PHE A C 1
ATOM 778 O O . PHE A 1 96 ? -7.836 12.148 -9.692 1.00 51.94 96 PHE A O 1
ATOM 785 N N . SER A 1 97 ? -7.753 10.846 -7.860 1.00 58.31 97 SER A N 1
ATOM 786 C CA . SER A 1 97 ?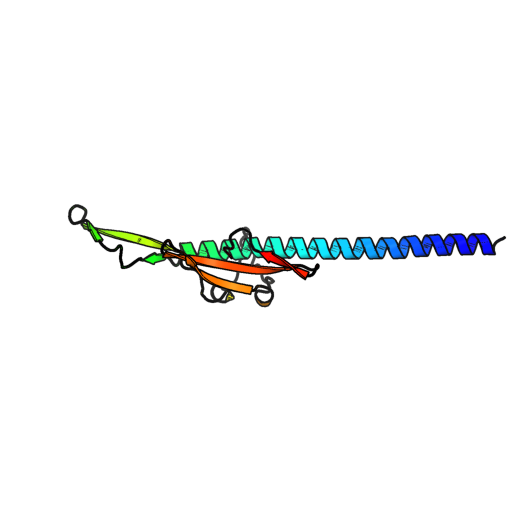 -6.806 9.906 -8.452 1.00 58.31 97 SER A CA 1
ATOM 787 C C . SER A 1 97 ? -7.614 8.948 -9.333 1.00 58.31 97 SER A C 1
ATOM 789 O O . SER A 1 97 ? -7.868 7.802 -8.989 1.00 58.31 97 SER A O 1
ATOM 791 N N . GLU A 1 98 ? -8.132 9.439 -10.463 1.00 52.09 98 GLU A N 1
ATOM 792 C CA . GLU A 1 98 ? -9.015 8.663 -11.355 1.00 52.09 98 GLU A CA 1
ATOM 793 C C . GLU A 1 98 ? -8.313 7.458 -12.007 1.00 52.09 98 GLU A C 1
ATOM 795 O O . GLU A 1 98 ? -8.922 6.758 -12.807 1.00 52.09 98 GLU A O 1
ATOM 800 N N . TYR A 1 99 ? -7.054 7.188 -11.652 1.00 59.22 99 TYR A N 1
ATOM 801 C CA . TYR A 1 99 ? -6.188 6.230 -12.329 1.00 59.22 99 TYR A CA 1
ATOM 802 C C . TYR A 1 99 ? -5.390 5.314 -11.389 1.00 59.22 99 TYR A C 1
ATOM 804 O O . TYR A 1 99 ? -4.434 4.699 -11.852 1.00 59.22 99 TYR A O 1
ATOM 812 N N . ILE A 1 100 ? -5.735 5.195 -10.097 1.00 73.12 100 ILE A N 1
ATOM 813 C CA . ILE A 1 100 ? -5.139 4.113 -9.292 1.00 73.12 100 ILE A CA 1
ATOM 814 C C . ILE A 1 100 ? -5.816 2.806 -9.695 1.00 73.12 100 ILE A C 1
ATOM 816 O O . ILE A 1 100 ? -6.979 2.565 -9.365 1.00 73.12 100 ILE A O 1
ATOM 820 N N . ASP A 1 101 ? -5.078 1.960 -10.404 1.00 79.81 101 ASP A N 1
ATOM 821 C CA . ASP A 1 101 ? -5.511 0.602 -10.698 1.00 79.81 101 ASP A CA 1
ATOM 822 C C . ASP A 1 101 ? -5.355 -0.274 -9.447 1.00 79.81 101 ASP A C 1
ATOM 824 O O . ASP A 1 101 ? -4.295 -0.841 -9.177 1.00 79.81 101 ASP A O 1
ATOM 828 N N . LEU A 1 102 ? -6.431 -0.377 -8.664 1.00 83.06 102 LEU A N 1
ATOM 829 C CA . LEU A 1 102 ? -6.467 -1.211 -7.461 1.00 83.06 102 LEU A CA 1
ATOM 830 C C . LEU A 1 102 ? -6.242 -2.700 -7.769 1.00 83.06 102 LEU A C 1
ATOM 832 O O . LEU A 1 102 ? -5.801 -3.424 -6.882 1.00 83.06 102 LEU A O 1
ATOM 836 N N . ALA A 1 103 ? -6.478 -3.162 -9.006 1.00 84.25 103 ALA A N 1
ATOM 837 C CA . ALA A 1 103 ? -6.260 -4.562 -9.379 1.00 84.25 103 ALA A CA 1
ATOM 838 C C . ALA A 1 103 ? -4.773 -4.954 -9.371 1.00 84.25 103 ALA A C 1
ATOM 840 O O . ALA A 1 103 ? -4.442 -6.135 -9.262 1.00 84.25 103 ALA A O 1
ATOM 841 N N . ARG A 1 104 ? -3.870 -3.970 -9.452 1.00 87.06 104 ARG A N 1
ATOM 842 C CA . ARG A 1 104 ? -2.422 -4.172 -9.335 1.00 87.06 104 ARG A CA 1
ATOM 843 C C . ARG A 1 104 ? -1.975 -4.482 -7.898 1.00 87.06 104 ARG A C 1
ATOM 845 O O . ARG A 1 104 ? -0.867 -4.976 -7.685 1.00 87.06 104 ARG A O 1
ATOM 852 N N . TRP A 1 105 ? -2.820 -4.195 -6.910 1.00 91.75 105 TRP A N 1
ATOM 853 C CA . TRP A 1 105 ? -2.481 -4.292 -5.498 1.00 91.75 105 TRP A CA 1
ATOM 854 C C . TRP A 1 105 ? -3.035 -5.572 -4.872 1.00 91.75 105 TRP A C 1
ATOM 856 O O . TRP A 1 105 ? -4.214 -5.894 -4.980 1.00 91.75 105 TRP A O 1
ATOM 866 N N . SER A 1 106 ? -2.176 -6.289 -4.152 1.00 94.25 106 SER A N 1
ATOM 867 C CA . SER A 1 106 ? -2.582 -7.358 -3.245 1.00 94.25 106 SER A CA 1
ATOM 868 C C . SER A 1 106 ? -2.798 -6.750 -1.867 1.00 94.25 106 SER A C 1
ATOM 870 O O . SER A 1 106 ? -1.872 -6.178 -1.289 1.00 94.25 106 SER A O 1
ATOM 872 N N . TYR A 1 107 ? -4.003 -6.925 -1.337 1.00 94.44 107 TYR A N 1
ATOM 873 C CA . TYR A 1 107 ? -4.422 -6.385 -0.053 1.00 94.44 107 TYR A CA 1
ATOM 874 C C . TYR A 1 107 ? -5.028 -7.470 0.827 1.00 94.44 107 TYR A C 1
ATOM 876 O O . TYR A 1 107 ? -5.855 -8.254 0.366 1.00 94.44 107 TYR A O 1
ATOM 884 N N . THR A 1 108 ? -4.615 -7.515 2.089 1.00 94.19 108 THR A N 1
ATOM 885 C CA . THR A 1 108 ? -5.214 -8.393 3.100 1.00 94.19 108 THR A CA 1
ATOM 886 C C . THR A 1 108 ? -5.242 -7.704 4.452 1.00 94.19 108 THR A C 1
ATOM 888 O O . THR A 1 108 ? -4.448 -6.802 4.708 1.00 94.19 108 THR A O 1
ATOM 891 N N . THR A 1 109 ? -6.134 -8.145 5.332 1.00 93.31 109 THR A N 1
ATOM 892 C CA . THR A 1 109 ? -6.239 -7.644 6.702 1.00 93.31 109 THR A CA 1
ATOM 893 C C . THR A 1 109 ? -6.182 -8.783 7.707 1.00 93.31 109 THR A C 1
ATOM 895 O O . THR A 1 109 ? -6.586 -9.913 7.427 1.00 93.31 109 THR A O 1
ATOM 898 N N . LYS A 1 110 ? -5.641 -8.493 8.890 1.00 92.69 110 LYS A N 1
ATOM 899 C CA . LYS A 1 110 ? -5.546 -9.434 10.010 1.00 92.69 110 LYS A CA 1
ATOM 900 C C . LYS A 1 110 ? -5.629 -8.689 11.335 1.00 92.69 110 LYS A C 1
ATOM 902 O O . LYS A 1 110 ? -5.357 -7.496 11.392 1.00 92.69 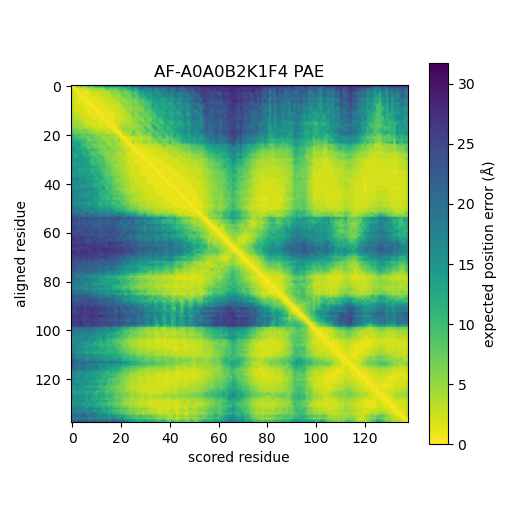110 LYS A O 1
ATOM 907 N N . TRP A 1 111 ? -5.978 -9.398 12.398 1.00 89.56 111 TRP A N 1
ATOM 908 C CA . TRP A 1 111 ? -5.922 -8.864 13.756 1.00 89.56 111 TRP A CA 1
ATOM 909 C C . TRP A 1 111 ? -4.537 -9.110 14.349 1.00 89.56 111 TRP A C 1
ATOM 911 O O . TRP A 1 111 ? -4.005 -10.217 14.246 1.00 89.56 111 TRP A O 1
ATOM 921 N N . ASP A 1 112 ? -3.944 -8.082 14.945 1.00 88.81 112 ASP A N 1
ATOM 922 C CA . ASP A 1 112 ? -2.696 -8.205 15.686 1.00 88.81 112 ASP A CA 1
ATOM 923 C C . ASP A 1 112 ? -2.929 -8.697 17.127 1.00 88.81 112 ASP A C 1
ATOM 925 O O . ASP A 1 112 ? -4.058 -8.834 17.604 1.00 88.81 112 ASP A O 1
ATOM 929 N N . SER A 1 113 ? -1.842 -8.962 17.853 1.00 84.44 113 SER A N 1
ATOM 930 C CA . SER A 1 113 ? -1.898 -9.429 19.245 1.00 84.44 113 SER A CA 1
ATOM 931 C C . SER A 1 113 ? -2.467 -8.403 20.232 1.00 84.44 113 SER A C 1
ATOM 933 O O . SER A 1 113 ? -2.712 -8.747 21.384 1.00 84.44 113 SER A O 1
ATOM 935 N N . THR A 1 114 ? -2.632 -7.146 19.815 1.00 81.44 114 THR A N 1
ATOM 936 C CA . THR A 1 114 ? -3.218 -6.065 20.619 1.00 81.44 114 THR A CA 1
ATOM 937 C C . THR A 1 114 ? -4.710 -5.875 20.345 1.00 81.44 114 THR A C 1
ATOM 939 O O . THR A 1 114 ? -5.335 -5.011 20.956 1.00 81.44 114 THR A O 1
ATOM 942 N N . GLY A 1 115 ? -5.290 -6.689 19.454 1.00 79.25 115 GLY A N 1
ATOM 943 C CA . GLY A 1 115 ? -6.690 -6.585 19.056 1.00 79.25 115 GLY A CA 1
ATOM 944 C C . GLY A 1 115 ? -6.955 -5.446 18.072 1.00 79.25 115 GLY A C 1
ATOM 945 O O . GLY A 1 115 ? -8.105 -5.048 17.916 1.00 79.25 115 GLY A O 1
ATOM 946 N N . ASN A 1 116 ? -5.925 -4.915 17.404 1.00 84.44 116 ASN A N 1
ATOM 947 C CA . ASN A 1 116 ? -6.087 -3.951 16.319 1.00 84.44 116 ASN A CA 1
ATOM 948 C C . ASN A 1 116 ? -6.061 -4.663 14.968 1.00 84.44 116 ASN A C 1
ATOM 950 O O . ASN A 1 116 ? -5.273 -5.585 14.747 1.00 84.44 116 ASN A O 1
ATOM 954 N N . MET A 1 117 ? -6.908 -4.223 14.039 1.00 88.44 117 MET A N 1
ATOM 955 C CA . MET A 1 117 ? -6.807 -4.664 12.655 1.00 88.44 117 MET A CA 1
ATOM 956 C C . MET A 1 117 ? -5.583 -3.996 12.029 1.00 88.44 117 MET A C 1
ATOM 958 O O . MET A 1 117 ? -5.387 -2.793 12.176 1.00 88.44 117 MET A O 1
ATOM 962 N N . VAL A 1 118 ? -4.770 -4.771 11.328 1.00 91.81 118 VAL A N 1
ATOM 963 C CA . VAL A 1 118 ? -3.638 -4.318 10.515 1.00 91.81 118 VAL A CA 1
ATOM 964 C C . VAL A 1 118 ? -3.821 -4.830 9.089 1.00 91.81 118 VAL A C 1
ATOM 966 O O . VAL A 1 118 ? -4.593 -5.766 8.856 1.00 91.81 118 VAL A O 1
ATOM 969 N N . TYR A 1 119 ? -3.131 -4.226 8.125 1.00 93.44 119 TYR A N 1
ATOM 970 C CA . TYR A 1 119 ? -3.222 -4.617 6.718 1.00 93.44 119 TYR A CA 1
ATOM 971 C C . TYR A 1 119 ? -1.855 -4.923 6.112 1.00 93.44 119 TYR A C 1
ATOM 973 O O . TYR A 1 119 ? -0.871 -4.286 6.480 1.00 93.44 119 TYR A O 1
ATOM 981 N N . ASP A 1 120 ? -1.820 -5.852 5.151 1.00 94.75 120 ASP A N 1
ATOM 982 C CA . ASP A 1 120 ? -0.707 -6.018 4.213 1.00 94.75 120 ASP A CA 1
ATOM 983 C C . ASP A 1 120 ? -1.109 -5.466 2.841 1.00 94.75 120 ASP A C 1
ATOM 985 O O . ASP A 1 120 ? -2.078 -5.943 2.247 1.00 94.75 120 ASP A O 1
ATOM 989 N N . LEU A 1 121 ? -0.376 -4.463 2.352 1.00 95.12 121 LEU A N 1
ATOM 990 C CA . LEU A 1 121 ? -0.539 -3.862 1.029 1.00 95.12 121 LEU A CA 1
ATOM 991 C C . LEU A 1 121 ? 0.756 -4.009 0.223 1.00 95.12 121 LEU A C 1
ATOM 993 O O . LEU A 1 121 ? 1.805 -3.479 0.604 1.00 95.12 121 LEU A O 1
ATOM 997 N N . ARG A 1 122 ? 0.676 -4.699 -0.919 1.00 94.75 122 ARG A N 1
ATOM 998 C CA . ARG A 1 122 ? 1.842 -4.996 -1.765 1.00 94.75 122 ARG A CA 1
ATOM 999 C C . ARG A 1 122 ? 1.536 -4.965 -3.262 1.00 94.75 122 ARG A C 1
ATOM 1001 O O . ARG A 1 122 ? 0.422 -5.270 -3.678 1.00 94.75 122 ARG A O 1
ATOM 1008 N N . SER A 1 123 ? 2.547 -4.646 -4.065 1.00 94.62 123 SER A N 1
ATOM 1009 C CA . SER A 1 123 ? 2.498 -4.643 -5.535 1.00 94.62 123 SER A CA 1
ATOM 1010 C C . SER A 1 123 ? 3.804 -5.188 -6.112 1.00 94.62 123 SER A C 1
ATOM 1012 O O . SER A 1 123 ? 4.859 -5.108 -5.483 1.00 94.62 123 SER A O 1
ATOM 1014 N N . GLU A 1 124 ? 3.760 -5.705 -7.336 1.00 94.25 124 GLU A N 1
ATOM 1015 C CA . GLU A 1 124 ? 4.955 -6.087 -8.090 1.00 94.25 124 GLU A CA 1
ATOM 1016 C C . GLU A 1 124 ? 5.601 -4.857 -8.757 1.00 94.25 124 GLU A C 1
ATOM 1018 O O . GLU A 1 124 ? 4.919 -4.020 -9.367 1.00 94.25 124 GLU A O 1
ATOM 1023 N N . LEU A 1 125 ? 6.922 -4.729 -8.604 1.00 91.62 125 LEU A N 1
ATOM 1024 C CA . LEU A 1 125 ? 7.753 -3.738 -9.285 1.00 91.62 125 LEU A CA 1
ATOM 1025 C C . LEU A 1 125 ? 8.150 -4.233 -10.688 1.00 91.62 125 LEU A C 1
ATOM 1027 O O . LEU A 1 125 ? 8.188 -5.439 -10.918 1.00 91.62 125 LEU A O 1
ATOM 1031 N N . PRO A 1 126 ? 8.552 -3.342 -11.614 1.00 88.44 126 PRO A N 1
ATOM 1032 C CA . PRO A 1 126 ? 8.931 -3.728 -12.983 1.00 88.44 126 PRO A CA 1
ATOM 1033 C C . PRO A 1 126 ? 10.092 -4.732 -13.063 1.00 88.44 126 PRO A C 1
ATOM 1035 O O . PRO A 1 126 ? 10.250 -5.446 -14.047 1.00 88.44 126 PRO A O 1
ATOM 1038 N N . ASN A 1 127 ? 10.914 -4.804 -12.014 1.00 86.19 127 ASN A N 1
ATOM 1039 C CA . ASN A 1 127 ? 12.016 -5.757 -11.889 1.00 86.19 127 ASN A CA 1
ATOM 1040 C C . ASN A 1 127 ? 11.591 -7.133 -11.320 1.00 86.19 127 ASN A C 1
ATOM 1042 O O . ASN A 1 127 ? 12.464 -7.946 -11.019 1.00 86.19 127 ASN A O 1
ATOM 1046 N N . GLY A 1 128 ? 10.290 -7.369 -11.110 1.00 88.56 128 GLY A N 1
ATOM 1047 C CA . GLY A 1 128 ? 9.721 -8.595 -10.537 1.00 88.56 128 GLY A CA 1
ATOM 1048 C C . GLY A 1 128 ? 9.828 -8.711 -9.012 1.00 88.56 128 GLY A C 1
ATOM 1049 O O . GLY A 1 128 ? 9.411 -9.710 -8.431 1.00 88.56 128 GLY A O 1
ATOM 1050 N N . SER A 1 129 ? 10.405 -7.716 -8.329 1.00 91.81 129 SER A N 1
ATOM 1051 C CA . SER A 1 129 ? 10.449 -7.707 -6.862 1.00 91.81 129 SER A CA 1
ATOM 1052 C C . SER A 1 129 ? 9.131 -7.214 -6.264 1.00 91.81 129 SER A C 1
ATOM 1054 O O . SER A 1 129 ? 8.429 -6.390 -6.850 1.00 91.81 129 SER A O 1
ATOM 1056 N N . THR A 1 130 ? 8.789 -7.709 -5.076 1.00 93.50 130 THR A N 1
ATOM 1057 C CA . THR A 1 130 ? 7.597 -7.270 -4.345 1.00 93.50 130 THR A CA 1
ATOM 1058 C C . THR A 1 130 ? 7.897 -6.003 -3.554 1.00 93.50 130 THR A C 1
ATOM 1060 O O . THR A 1 130 ? 8.829 -5.957 -2.751 1.00 93.50 130 THR A O 1
ATOM 1063 N N . TYR A 1 131 ? 7.081 -4.977 -3.764 1.00 93.19 131 TYR A N 1
ATOM 1064 C CA . TYR A 1 131 ? 7.067 -3.764 -2.964 1.00 93.19 131 TYR A CA 1
ATOM 1065 C C . TYR A 1 131 ? 5.962 -3.845 -1.915 1.00 93.19 131 TYR A C 1
ATOM 1067 O O . TYR A 1 131 ? 4.811 -4.109 -2.257 1.00 93.19 131 TYR A O 1
ATOM 1075 N N . HIS A 1 132 ? 6.314 -3.579 -0.659 1.00 93.81 132 HIS A N 1
ATOM 1076 C CA . HIS A 1 132 ? 5.364 -3.411 0.438 1.00 93.81 132 HIS A CA 1
ATOM 1077 C C . HIS A 1 132 ? 5.172 -1.923 0.714 1.00 93.81 132 HIS A C 1
ATOM 1079 O O . HIS A 1 132 ? 6.148 -1.163 0.716 1.00 93.81 132 HIS A O 1
ATOM 1085 N N . SER A 1 133 ? 3.927 -1.508 0.957 1.00 92.88 133 SER A N 1
ATOM 1086 C CA . SER A 1 133 ? 3.673 -0.126 1.350 1.00 92.88 133 SER A CA 1
ATOM 1087 C C . SER A 1 133 ? 4.332 0.180 2.706 1.00 9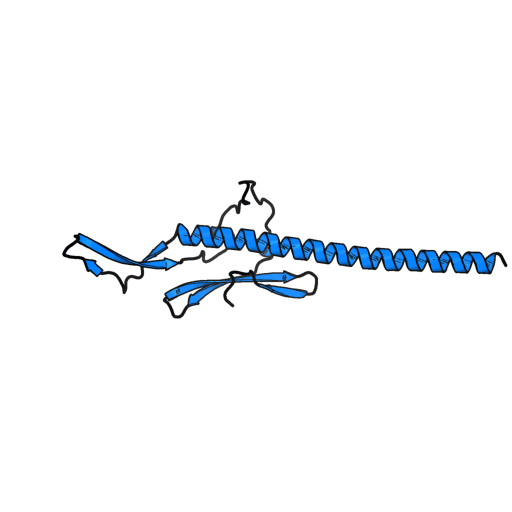2.88 133 SER A C 1
ATOM 1089 O O . SER A 1 133 ? 4.479 -0.718 3.539 1.00 92.88 133 SER A O 1
ATOM 1091 N N . PRO A 1 134 ? 4.761 1.429 2.965 1.00 88.44 134 PRO A N 1
ATOM 1092 C CA . PRO A 1 134 ? 5.487 1.768 4.190 1.00 88.44 134 PRO A CA 1
ATOM 1093 C C . PRO A 1 134 ? 4.705 1.519 5.485 1.00 88.44 134 PRO A C 1
ATOM 1095 O O . PRO A 1 134 ? 5.320 1.345 6.535 1.00 88.44 134 PRO A O 1
ATOM 1098 N N . ARG A 1 135 ? 3.367 1.548 5.428 1.00 87.69 135 ARG A N 1
ATOM 1099 C CA . ARG A 1 135 ? 2.485 1.300 6.582 1.00 87.69 135 ARG A CA 1
ATOM 1100 C C . ARG A 1 135 ? 1.923 -0.125 6.629 1.00 87.69 135 ARG A C 1
ATOM 1102 O O . ARG A 1 135 ? 1.192 -0.446 7.563 1.00 87.69 135 ARG A O 1
ATOM 1109 N N . SER A 1 136 ? 2.279 -0.955 5.651 1.00 88.00 136 SER A N 1
ATOM 1110 C CA . SER A 1 136 ? 1.921 -2.368 5.594 1.00 88.00 136 SER A CA 1
ATOM 1111 C C . SER A 1 136 ? 2.562 -3.162 6.741 1.00 88.00 136 SER A C 1
ATOM 1113 O O . SER A 1 136 ? 3.732 -2.958 7.074 1.00 88.00 136 SER A O 1
ATOM 1115 N N . VAL A 1 137 ? 1.809 -4.102 7.315 1.00 87.06 137 VAL A N 1
ATOM 1116 C CA . VAL A 1 137 ? 2.286 -5.086 8.294 1.00 87.06 137 VAL A CA 1
ATOM 1117 C C . VAL A 1 137 ? 2.175 -6.492 7.682 1.00 87.06 137 VAL A C 1
ATOM 1119 O O . VAL A 1 137 ? 1.069 -7.044 7.654 1.00 87.06 137 VAL A O 1
ATOM 1122 N N . PRO A 1 138 ? 3.290 -7.088 7.211 1.00 72.12 138 PRO A N 1
ATOM 1123 C CA . PRO A 1 138 ? 3.301 -8.430 6.623 1.00 72.12 138 PRO A CA 1
ATOM 1124 C C . PRO A 1 138 ? 2.907 -9.510 7.635 1.00 72.12 138 PRO A C 1
ATOM 1126 O O . PRO A 1 138 ? 3.180 -9.359 8.851 1.00 72.12 138 PRO A O 1
#

Foldseek 3Di:
DVVVVVVVVVVVVVVCVVVVVVVVVVVVLVVQVVVVLVLLVLLVVLQVVQQVVDWDWDPVAWDAPPVVRDTDTDTAGDGDQASCVSPFGADPVRHTPVDNPCVQWDKHWDADPVRHIFMWIWGAGPVRDIDTRPRHDD

Solvent-accessible surface area (backbone atoms only — not comparable to full-atom values): 8112 Å² total; per-residue (Å²): 108,75,67,59,54,53,51,51,53,52,51,52,52,49,52,51,54,54,49,51,51,55,54,49,52,52,52,51,44,49,52,54,44,52,47,52,54,52,51,37,54,47,50,53,50,49,47,52,53,47,19,72,74,44,63,41,73,42,74,94,50,61,43,73,41,79,90,75,74,39,82,42,62,46,79,26,46,36,66,70,89,46,79,75,73,65,60,82,54,55,48,98,86,68,45,70,49,89,75,73,65,64,87,62,48,51,70,47,70,49,72,47,99,85,66,32,49,46,39,31,39,33,34,76,38,86,87,73,47,80,44,67,35,94,84,40,53,127

Sequence (138 aa):
SLVVNVIIYLIILLFIALSGSYFGSKLIENYETDQIKREAVLIDTALTRYSTNHLGVNEDTLDIDEEQHKLLYHKISLFPLDLSELGKIRDEDNYFSEYIDLARWSYTTKWDSTGNMVYDLRSELPNGSTYHSPRSVP

Radius of gyration: 25.51 Å; Cα contacts (8 Å, |Δi|>4): 161; chains: 1; bounding box: 62×28×86 Å

Nearest PDB structures (foldseek):
  4z1y-assembly1_A  TM=6.744E-01  e=8.664E-01  Chloroflexus aurantiacus J-10-fl
  7kzp-assembly1_M  TM=6.469E-01  e=1.334E+00  Homo sapiens
  8g5p-assembly1_B  TM=5.825E-01  e=8.664E-01  Homo sapiens
  6htn-assembly1_B  TM=3.529E-01  e=5.626E-01  Kordia periserrulae

Mean predicted aligned error: 9.88 Å

Secondary structure (DSSP, 8-state):
-HHHHHHHHHHHHHHHHHHHHHHHHHHHHHHHHHHHHHHHHHHHHHHHHHHHHSEEEEEEEEEEETTTTEEEEEEEE---SSGGGG-S-B-TTS-B-TT--GGGEEEEEEE-TTS-EEEEEEEE-TTSPEEEPTT---

pLDDT: mean 83.05, std 9.91, range [45.16, 95.12]